Protein AF-A0A353M0M2-F1 (afdb_monomer_lite)

Secondary structure (DSSP, 8-state):
-EEEEEEGGGHHHHHHHHHHTT---S-EEEESSSS---HHHHHHHTT--EEEESSHHHHHHHHHTT-EEEEE--GGGTT---SSPEE-SHHHHHHHHHHHHHH---

Radius of gyration: 14.37 Å; chains: 1; bounding box: 35×28×33 Å

Sequence (106 aa):
HLITARDNRYRQVTENWLQRHEIPYHSLSMSETSEAYSKGVLCQELGVHFFVDDKVENAEDTSRLGIYTLLFHASHNLHANTSVPLVKSWRDVQTHIELFLRNAQF

pLDDT: mean 94.27, std 8.26, range [57.06, 98.62]

Foldseek 3Di:
DAADQAACVCVVVVVVVCVVVVPDDPDYHYDPDNDDDAPLVVCVVVVAQEEEDQDQVNQCSNVVSNRLYEHEDDPVCPPPPDPHHYDDDVVVVVVVVVVCVVPDDD

Structure (mmCIF, N/CA/C/O backbone):
data_AF-A0A353M0M2-F1
#
_entry.id   AF-A0A353M0M2-F1
#
loop_
_atom_site.group_PDB
_atom_site.id
_atom_site.type_symbol
_atom_site.label_atom_id
_atom_site.label_alt_id
_atom_site.label_comp_id
_atom_site.label_asym_id
_atom_site.label_entity_id
_atom_site.label_seq_id
_atom_site.pdbx_PDB_ins_code
_atom_site.Cartn_x
_atom_site.Cartn_y
_atom_site.Cartn_z
_atom_site.occupancy
_atom_site.B_iso_or_equiv
_atom_site.auth_seq_id
_atom_site.auth_comp_id
_atom_site.auth_asym_id
_atom_site.auth_atom_id
_atom_site.pdbx_PDB_model_num
ATOM 1 N N . HIS A 1 1 ? -9.154 -2.409 -5.896 1.00 97.38 1 HIS A N 1
ATOM 2 C CA . HIS A 1 1 ? -8.155 -1.867 -6.841 1.00 97.38 1 HIS A CA 1
ATOM 3 C C . HIS A 1 1 ? -6.776 -2.385 -6.462 1.00 97.38 1 HIS A C 1
ATOM 5 O O . HIS A 1 1 ? -6.523 -2.523 -5.273 1.00 97.38 1 HIS A O 1
ATOM 11 N N . LEU A 1 2 ? -5.911 -2.691 -7.433 1.00 97.81 2 LEU A N 1
ATOM 12 C CA . LEU A 1 2 ? -4.492 -2.969 -7.201 1.00 97.81 2 LEU A CA 1
ATOM 13 C C . LEU A 1 2 ? -3.692 -1.723 -7.600 1.00 97.81 2 LEU A C 1
ATOM 15 O O . LEU A 1 2 ? -3.708 -1.334 -8.765 1.00 97.81 2 LEU A O 1
ATOM 19 N N . ILE A 1 3 ? -3.034 -1.086 -6.630 1.00 96.50 3 ILE A N 1
ATOM 20 C CA . ILE A 1 3 ? -2.341 0.198 -6.810 1.00 96.50 3 ILE A CA 1
ATOM 21 C C . ILE A 1 3 ? -0.854 0.014 -6.502 1.00 96.50 3 ILE A C 1
ATOM 23 O O . ILE A 1 3 ? -0.470 -0.273 -5.366 1.00 96.50 3 ILE A O 1
ATOM 27 N N . THR A 1 4 ? 0.004 0.201 -7.503 1.00 93.81 4 THR A N 1
ATOM 28 C CA . THR A 1 4 ? 1.448 -0.026 -7.380 1.00 93.81 4 THR A CA 1
ATOM 29 C C . THR A 1 4 ? 2.264 1.155 -7.894 1.00 93.81 4 THR A C 1
ATOM 31 O O . THR A 1 4 ? 1.897 1.798 -8.870 1.00 93.81 4 THR A O 1
ATOM 34 N N . ALA A 1 5 ? 3.412 1.404 -7.259 1.00 91.38 5 ALA A N 1
ATOM 35 C CA . ALA A 1 5 ? 4.405 2.369 -7.738 1.00 91.38 5 ALA A CA 1
ATOM 36 C C . ALA A 1 5 ? 5.230 1.825 -8.922 1.00 91.38 5 ALA A C 1
ATOM 38 O O . ALA A 1 5 ? 6.125 2.498 -9.426 1.00 91.38 5 ALA A O 1
ATOM 39 N N . ARG A 1 6 ? 4.971 0.585 -9.358 1.00 91.44 6 ARG A N 1
ATOM 40 C CA . ARG A 1 6 ? 5.646 0.000 -10.514 1.00 91.44 6 ARG A CA 1
ATOM 41 C C . ARG A 1 6 ? 5.338 0.822 -11.764 1.00 91.44 6 ARG A C 1
ATOM 43 O O . ARG A 1 6 ? 4.184 1.141 -12.026 1.00 91.44 6 ARG A O 1
ATOM 50 N N . ASP A 1 7 ? 6.383 1.109 -12.529 1.00 92.56 7 ASP A N 1
ATOM 51 C CA . ASP A 1 7 ? 6.310 1.846 -13.789 1.00 92.56 7 ASP A CA 1
ATOM 52 C C . ASP A 1 7 ? 5.426 1.113 -14.813 1.00 92.56 7 ASP A C 1
ATOM 54 O O . ASP A 1 7 ? 5.517 -0.112 -14.981 1.00 92.56 7 ASP A O 1
ATOM 58 N N . ASN A 1 8 ? 4.577 1.873 -15.504 1.00 93.56 8 ASN A N 1
ATOM 59 C CA . ASN A 1 8 ? 3.606 1.383 -16.475 1.00 93.56 8 ASN A CA 1
ATOM 60 C C . ASN A 1 8 ? 4.251 0.635 -17.659 1.00 93.56 8 ASN A C 1
ATOM 62 O O . ASN A 1 8 ? 3.609 -0.224 -18.263 1.00 93.56 8 ASN A O 1
ATOM 66 N N . ARG A 1 9 ? 5.544 0.847 -17.948 1.00 94.50 9 ARG A N 1
ATOM 67 C CA . ARG A 1 9 ? 6.311 0.042 -18.922 1.00 94.50 9 ARG A CA 1
ATOM 68 C C . ARG A 1 9 ? 6.331 -1.449 -18.574 1.00 94.50 9 ARG A C 1
ATOM 70 O O . ARG A 1 9 ? 6.487 -2.281 -19.463 1.00 94.50 9 ARG A O 1
ATOM 77 N N . TYR A 1 10 ? 6.138 -1.808 -17.302 1.00 95.44 10 TYR A N 1
ATOM 78 C CA . TYR A 1 10 ? 6.050 -3.198 -16.845 1.00 95.44 10 TYR A CA 1
ATOM 79 C C . TYR A 1 10 ? 4.618 -3.740 -16.775 1.00 95.44 10 TYR A C 1
ATOM 81 O O . TYR A 1 10 ? 4.415 -4.819 -16.206 1.00 95.44 10 TYR A O 1
ATOM 89 N N . ARG A 1 11 ? 3.622 -3.030 -17.321 1.00 96.25 11 ARG A N 1
ATOM 90 C CA . ARG A 1 11 ? 2.213 -3.442 -17.267 1.00 96.25 11 ARG A CA 1
ATOM 91 C C . ARG A 1 11 ? 2.000 -4.853 -17.789 1.00 96.25 11 ARG A C 1
ATOM 93 O O . ARG A 1 11 ? 1.544 -5.698 -17.027 1.00 96.25 11 ARG A O 1
ATOM 100 N N . GLN A 1 12 ? 2.432 -5.138 -19.018 1.00 98.00 12 GLN A N 1
ATOM 101 C CA . GLN A 1 12 ? 2.214 -6.453 -19.627 1.00 98.00 12 GLN A CA 1
ATOM 102 C C . GLN A 1 12 ? 2.833 -7.584 -18.794 1.00 98.00 12 GLN A C 1
ATOM 104 O O . GLN A 1 12 ? 2.217 -8.624 -18.587 1.00 98.00 12 GLN A O 1
ATOM 109 N N . VAL A 1 13 ? 4.047 -7.376 -18.272 1.00 97.94 13 VAL A N 1
ATOM 110 C CA . VAL A 1 13 ? 4.717 -8.358 -17.403 1.00 97.94 13 VAL A CA 1
ATOM 111 C C . VAL A 1 13 ? 3.935 -8.568 -16.104 1.00 97.94 13 VAL A C 1
ATOM 113 O O . VAL A 1 13 ? 3.811 -9.697 -15.634 1.00 97.94 13 VAL A O 1
ATOM 116 N N . THR A 1 14 ? 3.399 -7.492 -15.529 1.00 97.38 14 THR A N 1
ATOM 117 C CA . THR A 1 14 ? 2.605 -7.533 -14.294 1.00 97.38 14 THR A CA 1
ATOM 118 C C . THR A 1 14 ? 1.282 -8.262 -14.509 1.00 97.38 14 THR A C 1
ATOM 120 O O . THR A 1 14 ? 0.965 -9.169 -13.747 1.00 97.38 14 THR A O 1
ATOM 123 N N . GLU A 1 15 ? 0.550 -7.932 -15.571 1.00 98.19 15 GLU A N 1
ATOM 124 C CA . GLU A 1 15 ? -0.730 -8.560 -15.917 1.00 98.19 15 GLU A CA 1
ATOM 125 C C . GLU A 1 15 ? -0.555 -10.049 -16.239 1.00 98.19 15 GLU A C 1
ATOM 127 O O . GLU A 1 15 ? -1.285 -10.877 -15.700 1.00 98.19 15 GLU A O 1
ATOM 132 N N . ASN A 1 16 ? 0.480 -10.416 -17.004 1.00 98.38 16 ASN A N 1
ATOM 133 C CA . ASN A 1 16 ? 0.796 -11.819 -17.287 1.00 98.38 16 ASN A CA 1
ATOM 134 C C . ASN A 1 16 ? 1.087 -12.615 -16.006 1.00 98.38 16 ASN A C 1
ATOM 136 O O . ASN A 1 16 ? 0.679 -13.770 -15.885 1.00 98.38 16 ASN A O 1
ATOM 140 N N . TRP A 1 17 ? 1.806 -12.018 -15.049 1.00 98.31 17 TRP A N 1
ATOM 141 C CA . TRP A 1 17 ? 2.092 -12.662 -13.766 1.00 98.31 17 TRP A CA 1
ATOM 142 C C . TRP A 1 17 ? 0.815 -12.839 -12.935 1.00 98.31 17 TRP A C 1
ATOM 144 O O . TRP A 1 17 ? 0.557 -13.939 -12.452 1.00 98.31 17 TRP A O 1
ATOM 154 N N . LEU A 1 18 ? -0.017 -11.796 -12.827 1.00 98.31 18 LEU A N 1
ATOM 155 C CA . LEU A 1 18 ? -1.292 -11.853 -12.102 1.00 98.31 18 LEU A CA 1
ATOM 156 C C . LEU A 1 18 ? -2.232 -12.906 -12.699 1.00 98.31 18 LEU A C 1
ATOM 158 O O . LEU A 1 18 ? -2.805 -13.695 -11.953 1.00 98.31 18 LEU A O 1
ATOM 162 N N . GLN A 1 19 ? -2.332 -12.968 -14.031 1.00 98.19 19 GLN A N 1
ATOM 163 C CA . GLN A 1 19 ? -3.142 -13.957 -14.739 1.00 98.19 19 GLN A CA 1
ATOM 164 C C . GLN A 1 19 ? -2.633 -15.380 -14.501 1.00 98.19 19 GLN A C 1
ATOM 166 O O . GLN A 1 19 ? -3.415 -16.265 -14.166 1.00 98.19 19 GLN A O 1
ATOM 171 N N . ARG A 1 20 ? -1.320 -15.607 -14.639 1.00 98.50 20 ARG A N 1
ATOM 172 C CA . ARG A 1 20 ? -0.704 -16.926 -14.431 1.00 98.50 20 ARG A CA 1
ATOM 173 C C . ARG A 1 20 ? -0.946 -17.475 -13.023 1.00 98.50 20 ARG A C 1
ATOM 175 O O . ARG A 1 20 ? -0.992 -18.689 -12.852 1.00 98.50 20 ARG A O 1
ATOM 182 N N . HIS A 1 21 ? -1.040 -16.590 -12.036 1.00 98.31 21 HIS A N 1
ATOM 183 C CA . HIS A 1 21 ? -1.257 -16.936 -10.633 1.00 98.31 21 HIS A CA 1
ATOM 184 C C . HIS A 1 21 ? -2.710 -16.752 -10.177 1.00 98.31 21 HIS A C 1
ATOM 186 O O . HIS A 1 21 ? -2.972 -16.855 -8.982 1.00 98.31 21 HIS A O 1
ATOM 192 N N . GLU A 1 22 ? -3.632 -16.485 -11.108 1.00 98.06 22 GLU A N 1
ATOM 193 C CA . GLU A 1 22 ? -5.070 -16.352 -10.851 1.00 98.06 22 GLU A CA 1
ATOM 194 C C . GLU A 1 22 ? -5.398 -15.339 -9.740 1.00 98.06 22 GLU A C 1
ATOM 196 O O . GLU A 1 22 ? -6.337 -15.516 -8.967 1.00 98.06 22 GLU A O 1
ATOM 201 N N . ILE A 1 23 ? -4.617 -14.256 -9.648 1.00 97.62 23 ILE A N 1
ATOM 202 C CA . ILE A 1 23 ? -4.820 -13.213 -8.640 1.00 97.62 23 ILE A CA 1
ATOM 203 C C . ILE A 1 23 ? -5.933 -12.272 -9.114 1.00 97.62 23 ILE A C 1
ATOM 205 O O . ILE A 1 23 ? -5.734 -11.551 -10.097 1.00 97.62 23 ILE A O 1
ATOM 209 N N . PRO A 1 24 ? -7.093 -12.226 -8.436 1.00 96.81 24 PRO A N 1
ATOM 210 C CA . PRO A 1 24 ? -8.194 -11.376 -8.859 1.00 96.81 24 PRO A CA 1
ATOM 211 C C . PRO A 1 24 ? -7.917 -9.909 -8.518 1.00 96.81 24 PRO A C 1
ATOM 213 O O . PRO A 1 24 ? -7.455 -9.574 -7.426 1.00 96.81 24 PRO A O 1
ATOM 216 N N . TYR A 1 25 ? -8.264 -9.008 -9.434 1.00 97.19 25 TYR A N 1
ATOM 217 C CA . TYR A 1 25 ? -8.272 -7.569 -9.191 1.00 97.19 25 TYR A CA 1
ATOM 218 C C . TYR A 1 25 ? -9.326 -6.889 -10.072 1.00 97.19 25 TYR A C 1
ATOM 220 O O . TYR A 1 25 ? -9.610 -7.334 -11.178 1.00 97.19 25 TYR A O 1
ATOM 228 N N . HIS A 1 26 ? -9.916 -5.800 -9.574 1.00 97.00 26 HIS A N 1
ATOM 229 C CA . HIS A 1 26 ? -10.907 -5.023 -10.329 1.00 97.00 26 HIS A CA 1
ATOM 230 C C . HIS A 1 26 ? -10.256 -4.075 -11.349 1.00 97.00 26 HIS A C 1
ATOM 232 O O . HIS A 1 26 ? -10.670 -4.007 -12.499 1.00 97.00 26 HIS A O 1
ATOM 238 N N . SER A 1 27 ? -9.213 -3.352 -10.934 1.00 97.38 27 SER A N 1
ATOM 239 C CA . SER A 1 27 ? -8.402 -2.501 -11.809 1.00 97.38 27 SER A CA 1
ATOM 240 C C . SER A 1 27 ? -6.947 -2.496 -11.340 1.00 97.38 27 SER A C 1
ATOM 242 O O . SER A 1 27 ? -6.680 -2.780 -10.166 1.00 9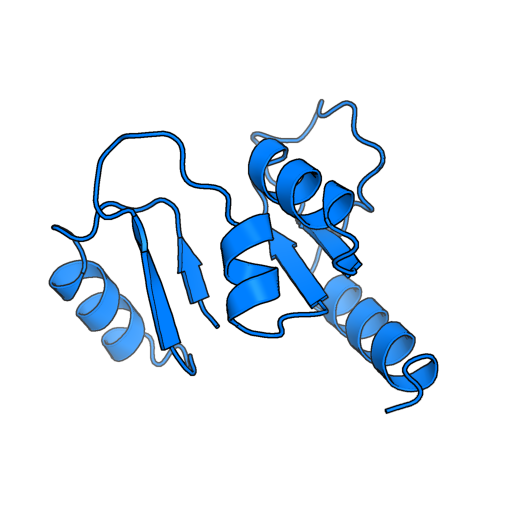7.38 27 SER A O 1
ATOM 244 N N . LEU A 1 28 ? -6.028 -2.185 -12.257 1.00 97.19 28 LEU A N 1
ATOM 245 C CA . LEU A 1 28 ? -4.589 -2.083 -12.013 1.00 97.19 28 LEU A CA 1
ATOM 246 C C . LEU A 1 28 ? -4.099 -0.666 -12.336 1.00 97.19 28 LEU A C 1
ATOM 248 O O . LEU A 1 28 ? -3.988 -0.293 -13.510 1.00 97.19 28 LEU A O 1
ATOM 252 N N . SER A 1 29 ? -3.760 0.080 -11.289 1.00 95.94 29 SER A N 1
ATOM 253 C CA . SER A 1 29 ? -3.154 1.408 -11.382 1.00 95.94 29 SER A CA 1
ATOM 254 C C . SER A 1 29 ? -1.648 1.310 -11.149 1.00 95.94 29 SER A C 1
ATOM 256 O O . SER A 1 29 ? -1.197 0.723 -10.161 1.00 95.94 29 SER A O 1
ATOM 258 N N . MET A 1 30 ? -0.878 1.861 -12.083 1.00 94.38 30 MET A N 1
ATOM 259 C CA . MET A 1 30 ? 0.586 1.819 -12.127 1.00 94.38 30 MET A CA 1
ATOM 260 C C . MET A 1 30 ? 1.116 3.239 -12.320 1.00 94.38 30 MET A C 1
ATOM 262 O O . MET A 1 30 ? 0.405 4.078 -12.870 1.00 94.38 30 MET A O 1
ATOM 266 N N . SER A 1 31 ? 2.351 3.502 -11.900 1.00 89.88 31 SER A N 1
ATOM 267 C CA . SER A 1 31 ? 2.950 4.830 -12.054 1.00 89.88 31 SER A CA 1
ATOM 268 C C . SER A 1 31 ? 3.263 5.120 -13.525 1.00 89.88 31 SER A C 1
ATOM 270 O O . SER A 1 31 ? 3.888 4.292 -14.192 1.00 89.88 31 SER A O 1
ATOM 272 N N . GLU A 1 32 ? 2.854 6.282 -14.042 1.00 82.44 32 GLU A N 1
ATOM 273 C CA . GLU A 1 32 ? 3.148 6.684 -15.429 1.00 82.44 32 GLU A CA 1
ATOM 274 C C . GLU A 1 32 ? 4.614 7.092 -15.632 1.00 82.44 32 GLU A C 1
ATOM 276 O O . GLU A 1 32 ? 5.167 6.904 -16.715 1.00 82.44 32 GLU A O 1
ATOM 281 N N . THR A 1 33 ? 5.263 7.600 -14.582 1.00 72.31 33 THR A N 1
ATOM 282 C CA . THR A 1 33 ? 6.674 8.009 -14.578 1.00 72.31 33 THR A CA 1
ATOM 283 C C . THR A 1 33 ? 7.398 7.446 -13.352 1.00 72.31 33 THR A C 1
ATOM 285 O O . THR A 1 33 ? 6.794 6.842 -12.464 1.00 72.31 33 THR A O 1
ATOM 288 N N . SER A 1 34 ? 8.715 7.639 -13.278 1.00 62.66 34 SER A N 1
ATOM 289 C CA . SER A 1 34 ? 9.513 7.354 -12.078 1.00 62.66 34 SER A CA 1
ATOM 290 C C . SER A 1 34 ? 9.399 8.436 -10.992 1.00 62.66 34 SER A C 1
ATOM 292 O O . SER A 1 34 ? 10.197 8.434 -10.056 1.00 62.66 34 SER A O 1
ATOM 294 N N . GLU A 1 35 ? 8.475 9.391 -11.129 1.00 62.00 35 GLU A N 1
ATOM 295 C CA . GLU A 1 35 ? 8.272 10.460 -10.150 1.00 62.00 35 GLU A CA 1
ATOM 296 C C . GLU A 1 35 ? 7.389 10.015 -8.976 1.00 62.00 35 GLU A C 1
ATOM 298 O O . GLU A 1 35 ? 6.779 8.944 -8.982 1.00 62.00 35 GLU A O 1
ATOM 303 N N . ALA A 1 36 ? 7.357 10.846 -7.933 1.00 66.75 36 ALA A N 1
ATOM 304 C CA . ALA A 1 36 ? 6.562 10.596 -6.742 1.00 66.75 36 ALA A CA 1
ATOM 305 C C . ALA A 1 36 ? 5.064 10.547 -7.089 1.00 66.75 36 ALA A C 1
ATOM 307 O O . ALA A 1 36 ? 4.492 11.507 -7.599 1.00 66.75 36 ALA A O 1
ATOM 308 N N . TYR A 1 37 ? 4.439 9.417 -6.770 1.00 82.56 37 TYR A N 1
ATOM 309 C CA . TYR A 1 37 ? 3.043 9.114 -7.053 1.00 82.56 37 TYR A CA 1
ATOM 310 C C . TYR A 1 37 ? 2.273 8.966 -5.736 1.00 82.56 37 TYR A C 1
ATOM 312 O O . TYR A 1 37 ? 2.575 8.070 -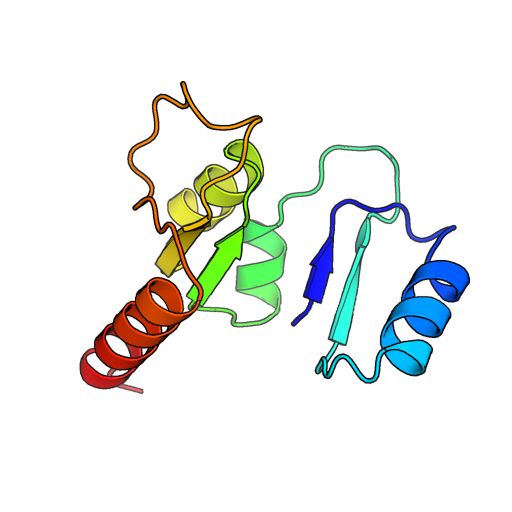4.944 1.00 82.56 37 TYR A O 1
ATOM 320 N N . SER A 1 38 ? 1.290 9.838 -5.484 1.00 93.69 38 SER A N 1
ATOM 321 C CA . SER A 1 38 ? 0.450 9.739 -4.283 1.00 93.69 38 SER A CA 1
ATOM 322 C C . SER A 1 38 ? -0.614 8.663 -4.471 1.00 93.69 38 SER A C 1
ATOM 324 O O . SER A 1 38 ? -1.565 8.823 -5.240 1.00 93.69 38 SER A O 1
ATOM 326 N N . LYS A 1 39 ? -0.481 7.562 -3.726 1.00 95.75 39 LYS A N 1
ATOM 327 C CA . LYS A 1 39 ? -1.517 6.525 -3.686 1.00 95.75 39 LYS A CA 1
ATOM 328 C C . LYS A 1 39 ? -2.772 7.015 -2.974 1.00 95.75 39 LYS A C 1
ATOM 330 O O . LYS A 1 39 ? -3.858 6.551 -3.305 1.00 95.75 39 LYS A O 1
ATOM 335 N N . GLY A 1 40 ? -2.636 7.932 -2.016 1.00 97.00 40 GLY A N 1
ATOM 336 C CA . GLY A 1 40 ? -3.768 8.488 -1.288 1.00 97.00 40 GLY A CA 1
ATOM 337 C C . GLY A 1 40 ? -4.675 9.341 -2.173 1.00 97.00 40 GLY A C 1
ATOM 338 O O . GLY A 1 40 ? -5.887 9.145 -2.134 1.00 97.00 40 GLY A O 1
ATOM 339 N N . VAL A 1 41 ? -4.107 10.194 -3.035 1.00 96.62 41 VAL A N 1
ATOM 340 C CA . VAL A 1 41 ? -4.888 10.958 -4.028 1.00 96.62 41 VAL A CA 1
ATOM 341 C C . VAL A 1 41 ? -5.638 10.009 -4.962 1.00 96.62 41 VAL A C 1
ATOM 343 O O . VAL A 1 41 ? -6.853 10.133 -5.099 1.00 96.62 41 VAL A O 1
ATOM 346 N N . LEU A 1 42 ? -4.962 8.991 -5.514 1.00 96.50 42 LEU A N 1
ATOM 347 C CA . LEU A 1 42 ? -5.644 8.005 -6.357 1.00 96.50 42 LEU A CA 1
ATOM 348 C C . LEU A 1 42 ? -6.760 7.278 -5.591 1.00 96.50 42 LEU A C 1
ATOM 350 O O . LEU A 1 42 ? -7.831 7.026 -6.137 1.00 96.50 42 LEU A O 1
ATOM 354 N N . CYS A 1 43 ? -6.526 6.898 -4.335 1.00 97.81 43 CYS A N 1
ATOM 355 C CA . CYS A 1 43 ? -7.552 6.235 -3.537 1.00 97.81 43 CYS A CA 1
ATOM 356 C C . CYS A 1 43 ? -8.808 7.107 -3.401 1.00 97.81 43 CYS A C 1
ATOM 358 O O . CYS A 1 43 ? -9.907 6.577 -3.547 1.00 97.81 43 CYS A O 1
ATOM 360 N N . GLN A 1 44 ? -8.666 8.422 -3.204 1.00 96.94 44 GLN A N 1
ATOM 361 C CA . GLN A 1 44 ? -9.807 9.345 -3.195 1.00 96.94 44 GLN A CA 1
ATOM 362 C C . GLN A 1 44 ? -10.521 9.389 -4.554 1.00 96.94 44 GLN A C 1
ATOM 364 O O . GLN A 1 44 ? -11.743 9.263 -4.597 1.00 96.94 44 GLN A O 1
ATOM 369 N N . GLU A 1 45 ? -9.778 9.493 -5.659 1.00 96.38 45 GLU A N 1
ATOM 370 C CA . GLU A 1 45 ? -10.336 9.494 -7.024 1.00 96.38 45 GLU A CA 1
ATOM 371 C C . GLU A 1 45 ? -11.113 8.209 -7.348 1.00 96.38 45 GLU A C 1
ATOM 373 O O . GLU A 1 45 ? -12.139 8.246 -8.025 1.00 96.38 45 GLU A O 1
ATOM 378 N N . LEU A 1 46 ? -10.642 7.068 -6.840 1.00 96.75 46 LEU A N 1
ATOM 379 C CA . LEU A 1 46 ? -11.264 5.757 -7.031 1.00 96.75 46 LEU A CA 1
ATOM 380 C C . LEU A 1 46 ? -12.366 5.440 -6.005 1.00 96.75 46 LEU A C 1
ATOM 382 O O . LEU A 1 46 ? -12.975 4.375 -6.092 1.00 96.75 46 LEU A O 1
ATOM 386 N N . GLY A 1 47 ? -12.610 6.306 -5.015 1.00 96.38 47 GLY A N 1
ATOM 387 C CA . GLY A 1 47 ? -13.566 6.034 -3.934 1.00 96.38 47 GLY A CA 1
ATOM 388 C C . GLY A 1 47 ? -13.144 4.883 -3.007 1.00 96.38 47 GLY A C 1
ATOM 389 O O . GLY A 1 47 ? -13.986 4.177 -2.446 1.00 96.38 47 GLY A O 1
ATOM 390 N N . VAL A 1 48 ? -11.838 4.654 -2.856 1.00 97.06 48 VAL A N 1
ATOM 391 C CA . VAL A 1 48 ? -11.271 3.674 -1.924 1.00 97.06 48 VAL A CA 1
ATOM 392 C C . VAL A 1 48 ? -11.308 4.241 -0.508 1.00 97.06 48 VAL A C 1
ATOM 394 O O . VAL A 1 48 ? -10.687 5.258 -0.222 1.00 97.06 48 VAL A O 1
ATOM 397 N N . HIS A 1 49 ? -11.977 3.530 0.399 1.00 96.88 49 HIS A N 1
ATOM 398 C CA . HIS A 1 49 ? -12.080 3.919 1.811 1.00 96.88 49 HIS A CA 1
ATOM 399 C C . HIS A 1 49 ? -11.254 3.038 2.760 1.00 96.88 49 HIS A C 1
ATOM 401 O O . HIS A 1 49 ? -11.073 3.397 3.921 1.00 96.88 49 HIS A O 1
ATOM 407 N N . PHE A 1 50 ? -10.740 1.908 2.268 1.00 98.06 50 PHE A N 1
ATOM 408 C CA . PHE A 1 50 ? -9.914 0.965 3.019 1.00 98.06 50 PHE A CA 1
ATOM 409 C C . PHE A 1 50 ? -8.682 0.583 2.193 1.00 98.06 50 PHE A C 1
ATOM 411 O O . PHE A 1 50 ? -8.824 0.165 1.041 1.00 98.06 50 PHE A O 1
ATOM 418 N N . PHE A 1 51 ? -7.485 0.700 2.766 1.00 98.38 51 PHE A N 1
ATOM 419 C CA . PHE A 1 51 ? -6.222 0.492 2.062 1.00 98.38 51 PHE A CA 1
ATOM 420 C C . PHE A 1 51 ? -5.205 -0.294 2.899 1.00 98.38 51 PHE A C 1
ATOM 422 O O . PHE A 1 51 ? -5.175 -0.207 4.125 1.00 98.38 51 PHE A O 1
ATOM 429 N N . VAL A 1 52 ? -4.366 -1.083 2.227 1.00 98.50 52 VAL A N 1
ATOM 430 C CA . VAL A 1 52 ? -3.307 -1.884 2.854 1.00 98.50 52 VAL A CA 1
ATOM 431 C C . VAL A 1 52 ? -2.055 -1.784 1.996 1.00 98.50 52 VAL A C 1
ATOM 433 O O . VAL A 1 52 ? -2.117 -2.027 0.791 1.00 98.50 52 VAL A O 1
ATOM 436 N N . ASP A 1 53 ? -0.926 -1.459 2.616 1.00 98.00 53 ASP A N 1
ATOM 437 C CA . ASP A 1 53 ? 0.381 -1.380 1.958 1.00 98.00 53 ASP A CA 1
ATOM 438 C C . ASP A 1 53 ? 1.476 -1.756 2.957 1.00 98.00 53 ASP A C 1
ATOM 440 O O . ASP A 1 53 ? 1.306 -1.596 4.164 1.00 98.00 53 ASP A O 1
ATOM 444 N N . ASP A 1 54 ? 2.598 -2.278 2.480 1.00 97.25 54 ASP A N 1
ATOM 445 C CA . ASP A 1 54 ? 3.752 -2.635 3.306 1.00 97.25 54 ASP A CA 1
ATOM 446 C C . ASP A 1 54 ? 4.835 -1.546 3.311 1.00 97.25 54 ASP A C 1
ATOM 448 O O . ASP A 1 54 ? 5.762 -1.579 4.128 1.00 97.25 54 ASP A O 1
ATOM 452 N N . LYS A 1 55 ? 4.746 -0.558 2.418 1.00 96.56 55 LYS A N 1
ATOM 453 C CA . LYS A 1 55 ? 5.649 0.589 2.375 1.00 96.56 55 LYS A CA 1
ATOM 454 C C . LYS A 1 55 ? 5.078 1.717 3.235 1.00 96.56 55 LYS A C 1
ATOM 456 O O . LYS A 1 55 ? 3.993 2.230 2.970 1.00 96.56 55 LYS A O 1
ATOM 461 N N . VAL A 1 56 ? 5.837 2.116 4.255 1.00 97.25 56 VAL A N 1
ATOM 462 C CA . VAL A 1 56 ? 5.428 3.102 5.274 1.00 97.25 56 VAL A CA 1
ATOM 463 C C . VAL A 1 56 ? 4.944 4.399 4.634 1.00 97.25 56 VAL A C 1
ATOM 465 O O . VAL A 1 56 ? 3.874 4.884 4.970 1.00 97.25 56 VAL A O 1
ATOM 468 N N . GLU A 1 57 ? 5.673 4.905 3.646 1.00 96.00 57 GLU A N 1
ATOM 469 C CA . GLU A 1 57 ? 5.381 6.168 2.971 1.00 96.00 57 GLU A CA 1
ATOM 470 C C . GLU A 1 57 ? 4.048 6.119 2.204 1.00 96.00 57 GLU A C 1
ATOM 472 O O . GLU A 1 57 ? 3.298 7.091 2.210 1.00 96.00 57 GLU A O 1
ATOM 477 N N . ASN A 1 58 ? 3.706 4.974 1.597 1.00 96.38 58 ASN A N 1
ATOM 478 C CA . ASN A 1 58 ? 2.407 4.782 0.942 1.00 96.38 58 ASN A CA 1
ATOM 479 C C . ASN A 1 58 ? 1.271 4.733 1.971 1.00 96.38 58 ASN A C 1
ATOM 481 O O . ASN A 1 58 ? 0.192 5.286 1.743 1.00 96.38 58 ASN A O 1
ATOM 485 N N . ALA A 1 59 ? 1.506 4.042 3.088 1.00 97.62 59 ALA A N 1
ATOM 486 C CA . ALA A 1 59 ? 0.528 3.878 4.153 1.00 97.62 59 ALA A CA 1
ATOM 487 C C . ALA A 1 59 ? 0.261 5.209 4.886 1.00 97.62 59 ALA A C 1
ATOM 489 O O . ALA A 1 59 ? -0.877 5.538 5.207 1.00 97.62 59 ALA A O 1
ATOM 490 N N . GLU A 1 60 ? 1.293 6.021 5.102 1.00 97.69 60 GLU A N 1
ATOM 491 C CA . GLU A 1 60 ? 1.164 7.359 5.680 1.00 97.69 60 GLU A CA 1
ATOM 492 C C . GLU A 1 60 ? 0.476 8.333 4.725 1.00 97.69 60 GLU A C 1
ATOM 494 O O . GLU A 1 60 ? -0.408 9.079 5.149 1.00 97.69 60 GLU A O 1
ATOM 499 N N . ASP A 1 61 ? 0.833 8.308 3.437 1.00 97.25 61 ASP A N 1
ATOM 500 C CA . ASP A 1 61 ? 0.203 9.152 2.419 1.00 97.25 61 ASP A CA 1
ATOM 501 C C . ASP A 1 61 ? -1.313 8.923 2.341 1.00 97.25 61 ASP A C 1
ATOM 503 O O . ASP A 1 61 ? -2.099 9.871 2.375 1.00 97.25 61 ASP A O 1
ATOM 507 N N . THR A 1 62 ? -1.726 7.657 2.300 1.00 97.94 62 THR A N 1
ATOM 508 C CA . THR A 1 62 ? -3.139 7.252 2.245 1.00 97.94 62 THR A CA 1
ATOM 509 C C . THR A 1 62 ? -3.873 7.541 3.556 1.00 97.94 62 THR A C 1
ATOM 511 O O . THR A 1 62 ? -4.939 8.159 3.534 1.00 97.94 62 THR A O 1
ATOM 514 N N . SER A 1 63 ? -3.280 7.201 4.704 1.00 98.12 63 SER A N 1
ATOM 515 C CA . SER A 1 63 ? -3.845 7.493 6.031 1.00 98.12 63 SER A CA 1
ATOM 516 C C . SER A 1 63 ? -4.093 8.991 6.246 1.00 98.12 63 SER A C 1
ATOM 518 O O . SER A 1 63 ? -5.168 9.399 6.691 1.00 98.12 63 SER A O 1
ATOM 520 N N . ARG A 1 64 ? -3.138 9.844 5.849 1.00 97.75 64 ARG A N 1
ATOM 521 C CA . ARG A 1 64 ? -3.237 11.311 5.960 1.00 97.75 64 ARG A CA 1
ATOM 522 C C . ARG A 1 64 ? -4.406 11.898 5.163 1.00 97.75 64 ARG A C 1
ATOM 524 O O . ARG A 1 64 ? -4.899 12.966 5.516 1.00 97.75 64 ARG A O 1
ATOM 531 N N . LEU A 1 65 ? -4.855 11.211 4.114 1.00 97.56 65 LEU A N 1
ATOM 532 C CA . LEU A 1 65 ? -5.994 11.611 3.286 1.00 97.56 65 LEU A CA 1
ATOM 533 C C . LEU A 1 65 ? -7.331 11.008 3.751 1.00 97.56 65 LEU A C 1
ATOM 535 O O . LEU A 1 65 ? -8.329 11.088 3.035 1.00 97.56 65 LEU A O 1
ATOM 539 N N . GLY A 1 66 ? -7.369 10.457 4.970 1.00 96.50 66 GLY A N 1
ATOM 540 C CA . GLY A 1 66 ? -8.591 9.998 5.634 1.00 96.50 66 GLY A CA 1
ATOM 541 C C . GLY A 1 66 ? -9.031 8.586 5.250 1.00 96.50 66 GLY A C 1
ATOM 542 O O . GLY A 1 66 ? -10.122 8.165 5.625 1.00 96.50 66 GLY A O 1
ATOM 543 N N . ILE A 1 67 ? -8.200 7.845 4.517 1.00 97.81 67 ILE A N 1
ATOM 544 C CA . ILE A 1 67 ? -8.485 6.463 4.124 1.00 97.81 67 ILE A CA 1
ATOM 545 C C . ILE A 1 67 ? -8.138 5.546 5.295 1.00 97.81 67 ILE A C 1
ATOM 547 O O . ILE A 1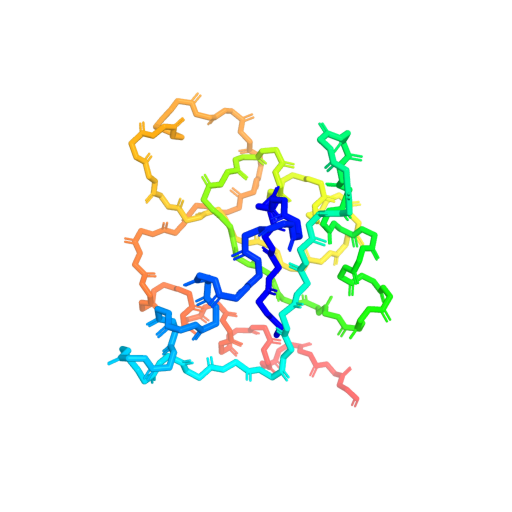 67 ? -7.046 5.648 5.862 1.00 97.81 67 ILE A O 1
ATOM 551 N N . TYR A 1 68 ? -9.033 4.615 5.642 1.00 97.88 68 TYR A N 1
ATOM 552 C CA . TYR A 1 68 ? -8.750 3.611 6.665 1.00 97.88 68 TYR A CA 1
ATOM 553 C C . TYR A 1 68 ? -7.587 2.737 6.191 1.00 97.88 68 TYR A C 1
ATOM 555 O O . TYR A 1 68 ? -7.759 1.890 5.316 1.00 97.88 68 TYR A O 1
ATOM 563 N N . THR A 1 69 ? -6.397 2.954 6.744 1.00 98.56 69 THR A N 1
ATOM 564 C CA . THR A 1 69 ? -5.163 2.380 6.203 1.00 98.56 69 THR A CA 1
ATOM 565 C C . THR A 1 69 ? -4.476 1.478 7.213 1.00 98.56 69 THR A C 1
ATOM 567 O O . THR A 1 69 ? -4.370 1.822 8.389 1.00 98.56 69 THR A O 1
ATOM 570 N N . LEU A 1 70 ? -3.978 0.336 6.740 1.00 98.62 70 LEU A N 1
ATOM 571 C CA . LEU A 1 70 ? -3.159 -0.595 7.510 1.00 98.62 70 LEU A CA 1
ATOM 572 C C . LEU A 1 70 ? -1.759 -0.711 6.909 1.00 98.62 70 LEU A C 1
ATOM 574 O O . LEU A 1 70 ? -1.610 -0.869 5.696 1.00 98.62 70 LEU A O 1
ATOM 578 N N . LEU A 1 71 ? -0.745 -0.709 7.774 1.00 98.62 71 LEU A N 1
ATOM 579 C CA . LEU A 1 71 ? 0.624 -1.056 7.415 1.00 98.62 71 LEU A CA 1
ATOM 580 C C . LEU A 1 71 ? 0.802 -2.568 7.566 1.00 98.62 71 LEU A C 1
ATOM 582 O O . LEU A 1 71 ? 0.718 -3.108 8.670 1.00 98.62 71 LEU A O 1
ATOM 586 N N . PHE A 1 72 ? 1.064 -3.267 6.468 1.00 98.56 72 PHE A N 1
ATOM 587 C CA . PHE A 1 72 ? 1.365 -4.693 6.518 1.00 98.56 72 PHE A CA 1
ATOM 588 C C . PHE A 1 72 ? 2.833 -4.906 6.898 1.00 98.56 72 PHE A C 1
ATOM 590 O O . PHE A 1 72 ? 3.740 -4.356 6.277 1.00 98.56 72 PHE A O 1
ATOM 597 N N . HIS A 1 73 ? 3.089 -5.708 7.926 1.00 97.62 73 HIS A N 1
ATOM 598 C CA . HIS A 1 73 ? 4.434 -5.965 8.427 1.00 97.62 73 HIS A CA 1
ATOM 599 C C . HIS A 1 73 ? 5.329 -6.630 7.370 1.00 97.62 73 HIS A C 1
ATOM 601 O O . HIS A 1 73 ? 5.013 -7.703 6.852 1.00 97.62 73 HIS A O 1
ATOM 607 N N . ALA A 1 74 ? 6.494 -6.032 7.130 1.00 96.94 74 ALA A N 1
ATOM 608 C CA . ALA A 1 74 ? 7.517 -6.513 6.211 1.00 96.94 74 ALA A CA 1
ATOM 609 C C . ALA A 1 74 ? 8.921 -6.215 6.762 1.00 96.94 74 ALA A C 1
ATOM 611 O O . ALA A 1 74 ? 9.107 -5.365 7.631 1.00 96.94 74 ALA A O 1
ATOM 612 N N . SER A 1 75 ? 9.945 -6.904 6.254 1.00 95.81 75 SER A N 1
ATOM 613 C CA . SER A 1 75 ? 11.321 -6.751 6.753 1.00 95.81 75 SER A CA 1
ATOM 614 C C . SER A 1 75 ? 11.846 -5.314 6.647 1.00 95.81 75 SER A C 1
ATOM 616 O O . SER A 1 75 ? 12.590 -4.868 7.518 1.00 95.81 75 SER A O 1
ATOM 618 N N . HIS A 1 76 ? 11.437 -4.562 5.624 1.00 93.62 76 HIS A N 1
ATOM 619 C CA . HIS A 1 76 ? 11.858 -3.173 5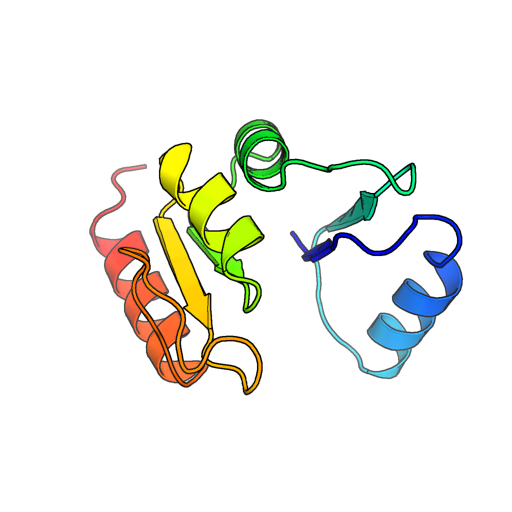.419 1.00 93.62 76 HIS A CA 1
ATOM 620 C C . HIS A 1 76 ? 11.121 -2.146 6.287 1.00 93.62 76 HIS A C 1
ATOM 622 O O . HIS A 1 76 ? 11.506 -0.980 6.260 1.00 93.62 76 HIS A O 1
ATOM 628 N N . ASN A 1 77 ? 10.091 -2.533 7.050 1.00 94.94 77 ASN A N 1
ATOM 629 C CA . ASN A 1 77 ? 9.337 -1.614 7.915 1.00 94.94 77 ASN A CA 1
ATOM 630 C C . ASN A 1 77 ? 9.450 -1.916 9.423 1.00 94.94 77 ASN A C 1
ATOM 632 O O . ASN A 1 77 ? 8.772 -1.281 10.225 1.00 94.94 77 ASN A O 1
ATOM 636 N N . LEU A 1 78 ? 10.366 -2.806 9.830 1.00 90.00 78 LEU A N 1
ATOM 637 C CA . LEU A 1 78 ? 10.562 -3.237 11.227 1.00 90.00 78 LEU A CA 1
ATOM 638 C C . LEU A 1 78 ? 10.788 -2.102 12.239 1.00 90.00 78 LEU A C 1
ATOM 640 O O . LEU A 1 78 ? 10.445 -2.243 13.411 1.00 90.00 78 LEU A O 1
ATOM 644 N N . HIS A 1 79 ? 11.391 -0.998 11.800 1.00 90.81 79 HIS A N 1
ATOM 645 C CA . HIS A 1 79 ? 11.737 0.150 12.644 1.00 90.81 79 HIS A CA 1
ATOM 646 C C . HIS A 1 79 ? 10.982 1.419 12.241 1.00 90.81 79 HIS A C 1
ATOM 648 O O . HIS A 1 79 ? 11.412 2.527 12.560 1.00 90.81 79 HIS A O 1
ATOM 654 N N . ALA A 1 80 ? 9.881 1.267 11.502 1.00 91.94 80 ALA A N 1
ATOM 655 C CA . ALA A 1 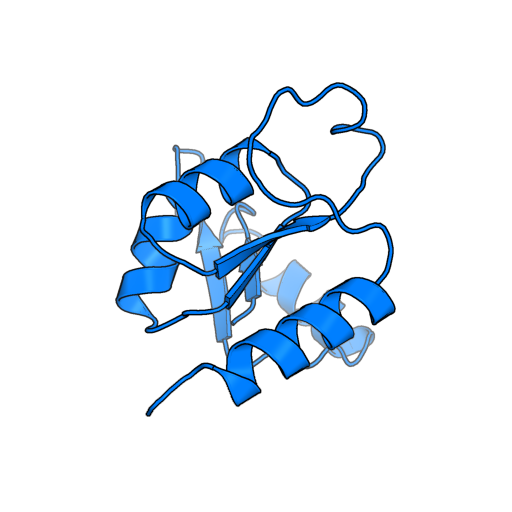80 ? 9.051 2.386 11.096 1.00 91.94 80 ALA A CA 1
ATOM 656 C C . ALA A 1 80 ? 8.473 3.097 12.327 1.00 91.94 80 ALA A C 1
ATOM 658 O O . ALA A 1 80 ? 7.848 2.468 13.180 1.00 91.94 80 ALA A O 1
ATOM 659 N N . ASN A 1 81 ? 8.661 4.413 12.404 1.00 94.69 81 ASN A N 1
ATOM 660 C CA . ASN A 1 81 ? 8.014 5.253 13.404 1.00 94.69 81 ASN A CA 1
ATOM 661 C C . ASN A 1 81 ? 6.776 5.900 12.776 1.00 94.69 81 ASN A C 1
ATOM 663 O O . ASN A 1 81 ? 6.878 6.979 12.201 1.00 94.69 81 ASN A O 1
ATOM 667 N N . THR A 1 82 ? 5.636 5.214 12.850 1.00 95.81 82 THR A N 1
ATOM 668 C CA . THR A 1 82 ? 4.383 5.653 12.228 1.00 95.81 82 THR A CA 1
ATOM 669 C C . THR A 1 82 ? 3.190 5.433 13.153 1.00 95.81 82 THR A C 1
ATOM 671 O O . THR A 1 82 ? 3.213 4.554 14.015 1.00 95.81 82 THR A O 1
ATOM 674 N N . SER A 1 83 ? 2.134 6.227 12.974 1.00 95.81 83 SER A N 1
ATOM 675 C CA . SER A 1 83 ? 0.853 6.052 13.668 1.00 95.81 83 SER A CA 1
ATOM 676 C C . SER A 1 83 ? -0.105 5.105 12.937 1.00 95.81 83 SER A C 1
ATOM 678 O O . SER A 1 83 ? -1.168 4.788 13.473 1.00 95.81 83 SER A O 1
ATOM 680 N N . VAL A 1 84 ? 0.245 4.649 11.727 1.00 97.88 84 VAL A N 1
ATOM 681 C CA . VAL A 1 84 ? -0.587 3.722 10.953 1.00 97.88 84 VAL A CA 1
ATOM 682 C C . VAL A 1 84 ? -0.630 2.351 11.647 1.00 97.88 84 VAL A C 1
ATOM 684 O O . VAL A 1 84 ? 0.428 1.801 11.962 1.00 97.88 84 VAL A O 1
ATOM 687 N N . PRO A 1 85 ? -1.821 1.761 11.876 1.00 97.00 85 PRO A N 1
ATOM 688 C CA . PRO A 1 85 ? -1.941 0.449 12.503 1.00 97.00 85 PRO A CA 1
ATOM 689 C C . PRO A 1 85 ? -1.160 -0.638 11.754 1.00 97.00 85 PRO A C 1
ATOM 691 O O . PRO A 1 85 ? -1.357 -0.845 10.556 1.00 97.00 85 PRO A O 1
ATOM 694 N N . LEU A 1 86 ? -0.295 -1.352 12.479 1.00 97.44 86 LEU A N 1
ATOM 695 C CA . LEU A 1 86 ? 0.502 -2.455 11.947 1.00 97.44 86 LEU A CA 1
ATOM 696 C C . LEU A 1 86 ? -0.260 -3.782 12.059 1.00 97.44 86 LEU A C 1
ATOM 698 O O . LEU A 1 86 ? -0.657 -4.185 13.153 1.00 97.44 86 LEU A O 1
ATOM 702 N N . VAL A 1 87 ? -0.370 -4.507 10.950 1.00 98.06 87 VAL A N 1
ATOM 703 C CA . VAL A 1 87 ? -0.929 -5.866 10.885 1.00 98.06 87 VAL A CA 1
ATOM 704 C C . VAL A 1 87 ? 0.121 -6.865 10.415 1.00 98.06 87 VAL A C 1
ATOM 706 O O . VAL A 1 87 ? 1.017 -6.514 9.650 1.00 98.06 87 VAL A O 1
ATOM 709 N N . LYS A 1 88 ? 0.045 -8.121 10.868 1.00 97.56 88 LYS A N 1
ATOM 710 C CA . LYS A 1 88 ? 1.071 -9.142 10.571 1.00 97.56 88 LYS A CA 1
ATOM 711 C C . LYS A 1 88 ? 0.554 -10.286 9.709 1.00 97.56 88 LYS A C 1
ATOM 713 O O . LYS A 1 88 ? 1.323 -11.168 9.329 1.00 97.56 88 LYS A O 1
ATOM 718 N N . SER A 1 89 ? -0.740 -10.300 9.414 1.00 98.25 89 SER A N 1
ATOM 719 C CA . SER A 1 89 ? -1.368 -11.354 8.635 1.00 98.25 89 SER A CA 1
ATOM 720 C C . SER A 1 89 ? -2.601 -10.865 7.879 1.00 98.25 89 SER A C 1
ATOM 722 O O . SER A 1 89 ? -3.250 -9.891 8.253 1.00 98.25 89 SER A O 1
ATOM 724 N N . TRP A 1 90 ? -2.992 -11.612 6.846 1.00 97.88 90 TRP A N 1
ATOM 725 C CA . TRP A 1 90 ? -4.259 -11.389 6.145 1.00 97.88 90 TRP A CA 1
ATOM 726 C C . TRP A 1 90 ? -5.495 -11.601 7.033 1.00 97.88 90 TRP A C 1
ATOM 728 O O . TRP A 1 90 ? -6.543 -11.028 6.754 1.00 97.88 90 TRP A O 1
ATOM 738 N N . ARG A 1 91 ? -5.384 -12.376 8.124 1.00 98.56 91 ARG A N 1
ATOM 739 C CA . ARG A 1 91 ? -6.475 -12.539 9.104 1.00 98.56 91 ARG A CA 1
ATOM 740 C C . ARG A 1 91 ? -6.705 -11.263 9.914 1.00 98.56 91 ARG A C 1
ATOM 742 O O . ARG A 1 91 ? -7.850 -10.908 10.183 1.00 98.56 91 ARG A O 1
ATOM 749 N N . ASP A 1 92 ? -5.633 -10.547 10.246 1.00 98.44 92 ASP A N 1
ATOM 750 C CA . ASP A 1 92 ? -5.736 -9.233 10.885 1.00 98.44 92 ASP A CA 1
ATOM 751 C C . ASP A 1 92 ? -6.411 -8.245 9.924 1.00 98.44 92 ASP A C 1
ATOM 753 O O . ASP A 1 92 ? -7.371 -7.577 10.298 1.00 98.44 92 ASP A O 1
ATOM 757 N N . VAL A 1 93 ? -5.983 -8.225 8.653 1.00 98.56 93 VAL A N 1
ATOM 758 C CA . VAL A 1 93 ? -6.616 -7.403 7.604 1.00 98.56 93 VAL A CA 1
ATOM 759 C C . VAL A 1 93 ? -8.113 -7.704 7.502 1.00 98.56 93 VAL A C 1
ATOM 761 O O . VAL A 1 93 ? -8.918 -6.778 7.515 1.00 98.56 93 VAL A O 1
ATOM 764 N N . GLN A 1 94 ? -8.501 -8.982 7.465 1.00 98.38 94 GLN A N 1
ATOM 765 C CA . GLN A 1 94 ? -9.907 -9.387 7.444 1.00 98.38 94 GLN A CA 1
ATOM 766 C C . GLN A 1 94 ? -10.678 -8.856 8.662 1.00 98.38 94 GLN A C 1
ATOM 768 O O . GLN A 1 94 ? -11.763 -8.303 8.502 1.00 98.38 94 GLN A O 1
ATOM 773 N N . THR A 1 95 ? -10.105 -8.960 9.863 1.00 98.25 95 THR A N 1
ATOM 774 C CA . THR A 1 95 ? -10.721 -8.437 11.094 1.00 98.25 95 THR A CA 1
ATOM 775 C C . THR A 1 95 ? -10.982 -6.932 10.989 1.00 98.25 95 THR A C 1
ATOM 777 O O . THR A 1 95 ? -12.057 -6.452 11.347 1.00 98.25 95 THR A O 1
ATOM 780 N N . HIS A 1 96 ? -10.029 -6.177 10.442 1.00 98.06 96 HIS A N 1
ATOM 781 C CA . HIS A 1 96 ? -10.189 -4.744 10.206 1.00 98.06 96 HIS A CA 1
ATOM 782 C C . HIS A 1 96 ? -11.229 -4.424 9.125 1.00 98.06 96 HIS A C 1
ATOM 784 O O . HIS A 1 96 ? -11.983 -3.470 9.299 1.00 98.06 96 HIS A O 1
ATOM 790 N N . ILE A 1 97 ? -11.314 -5.213 8.048 1.00 97.50 97 ILE A N 1
ATOM 791 C CA . ILE A 1 97 ? -12.369 -5.067 7.031 1.00 97.50 97 ILE A CA 1
ATOM 792 C C . ILE A 1 97 ? -13.744 -5.271 7.673 1.00 97.50 97 ILE A C 1
ATOM 794 O O . ILE A 1 97 ? -14.644 -4.462 7.474 1.00 97.50 97 ILE A O 1
ATOM 798 N N . GLU A 1 98 ? -13.912 -6.316 8.483 1.00 97.31 98 GLU A N 1
ATOM 799 C CA . GLU A 1 98 ? -15.175 -6.588 9.175 1.00 97.31 98 GLU A CA 1
ATOM 800 C C . GLU A 1 98 ? -15.554 -5.458 10.143 1.00 97.31 98 GLU A C 1
ATOM 802 O O . GLU A 1 98 ? -16.711 -5.040 10.176 1.00 97.31 98 GLU A O 1
ATOM 807 N N . LEU A 1 99 ? -14.592 -4.928 10.904 1.00 96.06 99 LEU A N 1
ATOM 808 C CA . LEU A 1 99 ? -14.800 -3.764 11.772 1.00 96.06 99 LEU A CA 1
ATOM 809 C C . LEU A 1 99 ? -15.175 -2.514 10.971 1.00 96.06 99 LEU A C 1
ATOM 811 O O . LEU A 1 99 ? -16.102 -1.798 11.347 1.00 96.06 99 LEU A O 1
ATOM 815 N N . PHE A 1 100 ? -14.475 -2.260 9.866 1.00 95.38 100 PHE A N 1
ATOM 816 C CA . PHE A 1 100 ? -14.737 -1.132 8.981 1.00 95.38 100 PHE A CA 1
ATOM 817 C C . PHE A 1 100 ? -16.159 -1.198 8.411 1.00 95.38 100 PHE A C 1
ATOM 819 O O . PHE A 1 100 ? -16.906 -0.233 8.532 1.00 95.38 100 PHE A O 1
ATOM 826 N N . LEU A 1 101 ? -16.575 -2.355 7.889 1.00 95.44 101 LEU A N 1
ATOM 827 C CA . LEU A 1 101 ? -17.910 -2.555 7.317 1.00 95.44 101 LEU A CA 1
ATOM 828 C C . LEU A 1 101 ? -19.039 -2.464 8.352 1.00 95.44 101 LEU A C 1
ATOM 830 O O . LEU A 1 101 ? -20.132 -2.029 8.009 1.00 95.44 101 LEU A O 1
ATOM 834 N N . ARG A 1 102 ? -18.800 -2.845 9.613 1.00 94.31 102 ARG A N 1
ATOM 835 C CA . ARG A 1 102 ? -19.791 -2.683 10.696 1.00 94.31 102 ARG A CA 1
ATOM 836 C C . ARG A 1 102 ? -20.021 -1.220 11.074 1.00 94.31 102 ARG A C 1
ATOM 838 O O . ARG A 1 102 ? -21.118 -0.874 11.498 1.00 94.31 102 ARG A O 1
ATOM 845 N N . ASN A 1 103 ? -18.983 -0.395 10.958 1.00 89.31 103 ASN A N 1
ATOM 846 C CA . ASN A 1 103 ? -19.013 1.012 11.354 1.00 89.31 103 ASN A CA 1
ATOM 847 C C . ASN A 1 103 ? -19.322 1.953 10.182 1.00 89.31 103 ASN A C 1
ATOM 849 O O . ASN A 1 103 ? -19.658 3.115 10.407 1.00 89.31 103 ASN A O 1
ATOM 853 N N . ALA A 1 104 ? -19.201 1.472 8.944 1.00 81.69 104 ALA A N 1
ATOM 854 C CA . ALA A 1 104 ? -19.550 2.226 7.755 1.00 81.69 104 ALA A CA 1
ATOM 855 C C . ALA A 1 104 ? -21.078 2.348 7.642 1.00 81.69 104 ALA A C 1
ATOM 857 O O . ALA A 1 104 ? -21.778 1.382 7.342 1.00 81.69 104 ALA A O 1
ATOM 858 N N . GLN A 1 105 ? -21.595 3.552 7.887 1.00 59.75 105 GLN A N 1
ATOM 859 C CA . GLN A 1 105 ? -22.926 3.943 7.429 1.00 59.75 105 GLN A CA 1
ATOM 860 C C . GLN A 1 105 ? -22.783 4.368 5.965 1.00 59.75 105 GLN A C 1
ATOM 862 O O . GLN A 1 105 ? -22.250 5.443 5.695 1.00 59.75 105 GLN A O 1
ATOM 867 N N . PHE A 1 106 ? -23.170 3.492 5.039 1.00 57.06 106 PHE A N 1
ATOM 868 C CA . PHE A 1 106 ? -23.316 3.837 3.622 1.00 57.06 106 PHE A CA 1
ATOM 869 C C . PHE A 1 106 ? -24.705 4.416 3.356 1.00 57.06 106 PH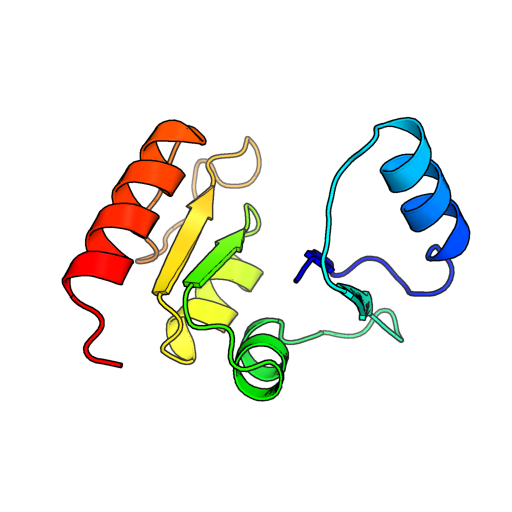E A C 1
ATOM 871 O O . PHE A 1 106 ? -25.670 3.921 3.986 1.00 57.06 106 PHE A O 1
#